Protein AF-A0A7X1AB72-F1 (afdb_monomer)

pLDDT: mean 85.31, std 15.42, range [41.72, 98.81]

Sequence (168 aa):
MSPLIVTTPITSLDALTGYTTIQAETTETLGKPVWLDALVKITAPKNNAGAYIPLQNIIIENMVFDLNRHSHFGLQLFGCQQVTIRNCVFRNYAFHPEVVTENNINESALYFNECQQVTIESCHFINLDPGEAINKGAYEARQLNRCITIEGYTSSHFTIRNNHFGPS

Solvent-accessible surface area (backbone atoms only — not comparable to full-atom values): 9274 Å² total; per-residue (Å²): 133,83,65,48,73,37,91,63,58,43,60,55,76,75,77,52,63,96,56,54,32,42,29,38,47,64,47,92,82,65,88,50,89,62,67,35,75,23,54,26,43,41,64,34,55,64,48,98,86,70,47,57,50,64,44,65,75,43,76,47,63,60,32,32,33,33,19,57,56,24,27,50,20,30,36,36,40,30,22,32,26,47,32,39,39,33,50,27,36,36,31,37,38,41,86,54,80,94,73,57,52,93,83,60,77,71,49,14,42,32,35,36,32,37,28,32,46,34,37,42,30,51,27,37,33,28,55,70,50,87,59,68,82,74,92,59,74,97,62,80,67,74,66,59,83,38,54,71,38,83,41,56,96,66,41,42,65,72,47,80,44,76,59,47,82,44,86,121

Nearest PDB structures (foldseek):
  5w6p-assembly1_A  TM=4.786E-01  e=3.155E-01  Kuttervirus CBA120
  4mxn-assembly3_C  TM=3.930E-01  e=1.859E-01  Parabacteroides merdae ATCC 43184
  7w1d-assembly1_C  TM=7.703E-01  e=6.088E+00  Klebsiella phage NTUH-K2044-K1-1
  6e0v-assembly1_A  TM=4.789E-01  e=5.774E+00  Escherichia phage phi92
  6w4q-assembly2_D  TM=3.299E-01  e=3.228E+00  Kuttervirus CBA120

Mean predicted aligned error: 6.1 Å

Organism: NCBI:txid1552123

Secondary structure (DSSP, 8-state):
---EEESS-B--SGGGTT-SEEEEPPGGGTSS---EEEEEEEEPPB-TTS-B--B--EEEES-EEE-TT-EEEEEEEESBEEEEEES-EEEEE---TTTS-TT-TT-EEEEEES-EEEEEES-EEEE---------TT--------SEEEESTT-EEEEEES-EES--

Foldseek 3Di:
DDEAEDLAAAADLVVCPPHQEQAYDDCVVPVDQQAYQENYAYEADADPVRAGPEDEDAEAENHEQHSLCRYQESYEYERYEHHEYYHYEQEAHEDDVVPDDLPSLQRAHYEYELYEQYEHALYEYAYPYPQDFDPDDPSRSRPDHHHYYYYYPNYDNYHYDHYHYYND

Radius of gyration: 15.84 Å; Cα contacts (8 Å, |Δi|>4): 419; chains: 1; bounding box: 46×34×44 Å

Structure (mmCIF, N/CA/C/O backbone):
data_AF-A0A7X1AB72-F1
#
_entry.id   AF-A0A7X1AB72-F1
#
loop_
_atom_site.group_PDB
_atom_site.id
_atom_site.type_symbol
_atom_site.label_atom_id
_atom_site.label_alt_id
_atom_site.label_comp_id
_atom_site.label_asym_id
_atom_site.label_entity_id
_atom_site.label_seq_id
_atom_site.pdbx_PDB_ins_code
_atom_site.Cartn_x
_atom_site.Cartn_y
_atom_site.Cartn_z
_atom_site.occupancy
_atom_site.B_iso_or_equiv
_atom_site.auth_seq_id
_atom_site.auth_comp_id
_atom_site.auth_asym_id
_atom_site.auth_atom_id
_atom_site.pdbx_PDB_model_num
ATOM 1 N N . MET A 1 1 ? -14.555 -0.563 -16.940 1.00 61.78 1 MET A N 1
ATOM 2 C CA . MET A 1 1 ? -14.381 0.777 -16.343 1.00 61.78 1 MET A CA 1
ATOM 3 C C . MET A 1 1 ? -12.972 1.236 -16.660 1.00 61.78 1 MET A C 1
ATOM 5 O O . MET A 1 1 ? -12.076 0.402 -16.609 1.00 61.78 1 MET A O 1
ATOM 9 N N . SER A 1 2 ? -12.791 2.493 -17.061 1.00 76.12 2 SER A N 1
ATOM 10 C CA . SER A 1 2 ? -11.456 3.052 -17.312 1.00 76.12 2 SER A CA 1
ATOM 11 C C . SER A 1 2 ? -10.735 3.308 -15.982 1.00 76.12 2 SER A C 1
ATOM 13 O O . SER A 1 2 ? -11.411 3.645 -15.007 1.00 76.12 2 SER A O 1
ATOM 15 N N . PRO A 1 3 ? -9.404 3.133 -15.913 1.00 87.06 3 PRO A N 1
ATOM 16 C CA . PRO A 1 3 ? -8.643 3.427 -14.702 1.00 87.06 3 PRO A CA 1
ATOM 17 C C . PRO A 1 3 ? -8.697 4.924 -14.370 1.00 87.06 3 PRO A C 1
ATOM 19 O O . PRO A 1 3 ? -8.727 5.761 -15.275 1.00 87.06 3 PRO A O 1
ATOM 22 N N . LEU A 1 4 ? -8.667 5.262 -13.079 1.00 92.12 4 LEU A N 1
ATOM 23 C CA . LEU A 1 4 ? -8.365 6.623 -12.643 1.00 92.12 4 LEU A CA 1
ATOM 24 C C . LEU A 1 4 ? -6.856 6.838 -12.765 1.00 92.12 4 LEU A C 1
ATOM 26 O O . LEU A 1 4 ? -6.083 6.211 -12.038 1.00 92.12 4 LEU A O 1
ATOM 30 N N . ILE A 1 5 ? -6.450 7.714 -13.683 1.00 92.12 5 ILE A N 1
ATOM 31 C CA . ILE A 1 5 ? -5.050 8.115 -13.826 1.00 92.12 5 ILE A CA 1
ATOM 32 C C . ILE A 1 5 ? -4.751 9.209 -12.806 1.00 92.12 5 ILE A C 1
ATOM 34 O O . ILE A 1 5 ? -5.404 10.253 -12.805 1.00 92.12 5 ILE A O 1
ATOM 38 N N . VAL A 1 6 ? -3.775 8.961 -11.936 1.00 90.88 6 VAL A N 1
ATOM 39 C CA . VAL A 1 6 ? -3.363 9.898 -10.893 1.00 90.88 6 VAL A CA 1
ATOM 40 C C . VAL A 1 6 ? -2.034 10.554 -11.252 1.00 90.88 6 VAL A C 1
ATOM 42 O O . VAL A 1 6 ? -1.080 9.894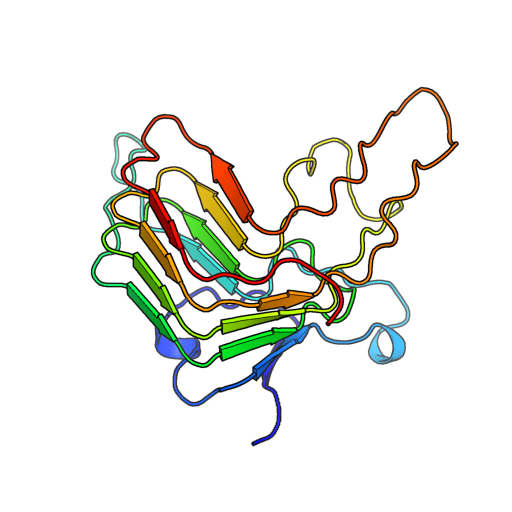 -11.661 1.00 90.88 6 VAL A O 1
ATOM 45 N N . THR A 1 7 ? -1.991 11.873 -11.083 1.00 88.81 7 THR A N 1
ATOM 46 C CA . THR A 1 7 ? -0.801 12.727 -11.254 1.00 88.81 7 THR A CA 1
ATOM 47 C C . THR A 1 7 ? -0.404 13.412 -9.945 1.00 88.81 7 THR A C 1
ATOM 49 O O . THR A 1 7 ? 0.671 13.996 -9.829 1.00 88.81 7 THR A O 1
ATOM 52 N N . THR A 1 8 ? -1.264 13.298 -8.932 1.00 89.56 8 THR A N 1
ATOM 53 C CA . THR A 1 8 ? -1.035 13.678 -7.542 1.00 89.56 8 THR A CA 1
ATOM 54 C C . THR A 1 8 ? -1.617 12.592 -6.628 1.00 8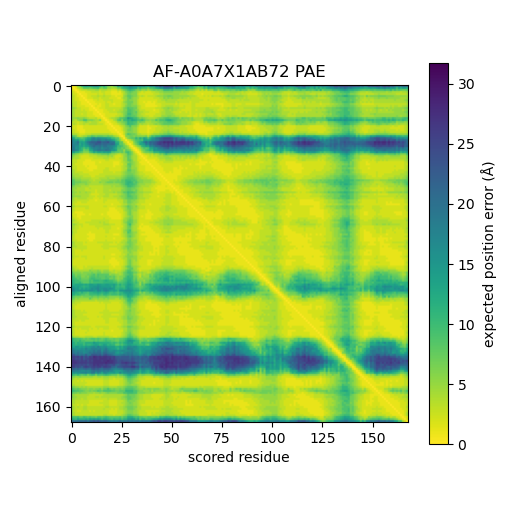9.56 8 THR A C 1
ATOM 56 O O . THR A 1 8 ? -2.595 11.942 -7.011 1.00 89.56 8 THR A O 1
ATOM 59 N N . PRO A 1 9 ? -1.039 12.361 -5.432 1.00 92.44 9 PRO A N 1
ATOM 60 C CA . PRO A 1 9 ? -1.552 11.346 -4.515 1.00 92.44 9 PRO A CA 1
ATOM 61 C C . PRO A 1 9 ? -3.001 11.615 -4.093 1.00 92.44 9 PRO A C 1
ATOM 63 O O . PRO A 1 9 ? -3.349 12.735 -3.711 1.00 92.44 9 PRO A O 1
ATOM 66 N N . ILE A 1 10 ? -3.833 10.573 -4.081 1.00 94.19 10 ILE A N 1
ATOM 67 C CA . ILE A 1 10 ? -5.170 10.622 -3.479 1.00 94.19 10 ILE A CA 1
ATOM 68 C C . ILE A 1 10 ? -5.024 10.595 -1.957 1.00 94.19 10 ILE A C 1
ATOM 70 O O . ILE A 1 10 ? -4.394 9.693 -1.407 1.00 94.19 10 ILE A O 1
ATOM 74 N N . THR A 1 11 ? -5.637 11.555 -1.263 1.00 94.69 11 THR A N 1
ATOM 75 C CA . THR A 1 11 ? -5.478 11.723 0.195 1.00 94.69 11 THR A CA 1
ATOM 76 C C . THR A 1 11 ? -6.745 11.486 1.017 1.00 94.69 11 THR A C 1
ATOM 78 O O . THR A 1 11 ? -6.715 11.595 2.241 1.00 94.69 11 THR A O 1
ATOM 81 N N . SER A 1 12 ? -7.858 11.128 0.368 1.00 90.75 12 SER A N 1
ATOM 82 C CA . SER A 1 12 ? -9.146 10.846 1.014 1.00 90.75 12 SER A CA 1
ATOM 83 C C . SER A 1 12 ? -9.690 9.481 0.598 1.00 90.75 12 SER A C 1
ATOM 85 O O . SER A 1 12 ? -9.577 9.099 -0.566 1.00 90.75 12 SER A O 1
ATOM 87 N N . LEU A 1 13 ? -10.317 8.769 1.539 1.00 90.12 13 LEU A N 1
ATOM 88 C CA . LEU A 1 13 ? -10.964 7.476 1.289 1.00 90.12 13 LEU A CA 1
ATOM 89 C C . LEU A 1 13 ? -12.161 7.604 0.339 1.00 90.12 13 LEU A C 1
ATOM 91 O O . LEU A 1 13 ? -12.340 6.756 -0.530 1.00 90.12 13 LEU A O 1
ATOM 95 N N . ASP A 1 14 ? -12.937 8.686 0.441 1.00 89.88 14 ASP A N 1
ATOM 96 C CA . ASP A 1 14 ? -14.131 8.889 -0.392 1.00 89.88 14 ASP A CA 1
ATOM 97 C C . ASP A 1 14 ? -13.784 9.025 -1.878 1.00 89.88 14 ASP A C 1
ATOM 99 O O . ASP A 1 14 ? -14.556 8.626 -2.747 1.00 89.88 14 ASP A O 1
ATOM 103 N N . ALA A 1 15 ? -12.589 9.530 -2.188 1.00 88.00 15 ALA A N 1
ATOM 104 C CA . ALA A 1 15 ? -12.106 9.661 -3.560 1.00 88.00 15 ALA A CA 1
ATOM 105 C C . ALA A 1 15 ? -11.803 8.307 -4.228 1.00 88.00 15 ALA A C 1
ATOM 107 O O . ALA A 1 15 ? -11.635 8.249 -5.444 1.00 88.00 15 ALA A O 1
ATOM 108 N N . LEU A 1 16 ? -11.752 7.219 -3.452 1.00 86.88 16 LEU A N 1
ATOM 109 C CA . LEU A 1 16 ? -11.614 5.858 -3.969 1.00 86.88 16 LEU A CA 1
ATOM 110 C C . LEU A 1 16 ? -12.961 5.277 -4.425 1.00 86.88 16 LEU A C 1
ATOM 112 O O . LEU A 1 16 ? -12.990 4.284 -5.153 1.00 86.88 16 LEU A O 1
ATOM 116 N N . THR A 1 17 ? -14.082 5.886 -4.022 1.00 82.62 17 THR A N 1
ATOM 117 C CA . THR A 1 17 ? -15.414 5.391 -4.378 1.00 82.62 17 THR A CA 1
ATOM 118 C C . THR A 1 17 ? -15.647 5.482 -5.889 1.00 82.62 17 THR A C 1
ATOM 120 O O . THR A 1 17 ? -15.363 6.489 -6.531 1.00 82.62 17 THR A O 1
ATOM 123 N N . GLY A 1 18 ? -16.155 4.396 -6.478 1.00 81.00 18 GLY A N 1
ATOM 124 C CA . GLY A 1 18 ? -16.479 4.331 -7.907 1.00 81.00 18 GLY A CA 1
ATOM 125 C C . GLY A 1 18 ? -15.334 3.907 -8.833 1.00 81.00 18 GLY A C 1
ATOM 126 O O . GLY A 1 18 ? -15.574 3.742 -10.029 1.00 81.00 18 GLY A O 1
ATOM 127 N N . TYR A 1 19 ? -14.129 3.659 -8.310 1.00 87.00 19 TYR A N 1
ATOM 128 C CA . TYR A 1 19 ? -12.992 3.191 -9.104 1.00 87.00 19 TYR A CA 1
ATOM 129 C C . TYR A 1 19 ? -12.535 1.799 -8.677 1.00 87.00 19 TYR A C 1
ATOM 131 O O . TYR A 1 19 ? -12.351 1.513 -7.500 1.00 87.00 19 TYR A O 1
ATOM 139 N N . THR A 1 20 ? -12.291 0.932 -9.658 1.00 91.25 20 THR A N 1
ATOM 140 C CA . THR A 1 20 ? -11.711 -0.404 -9.439 1.00 91.25 20 THR A CA 1
ATOM 141 C C . THR A 1 20 ? -10.216 -0.441 -9.737 1.00 91.25 20 THR A C 1
ATOM 143 O O . THR A 1 20 ? -9.538 -1.412 -9.415 1.00 91.25 20 THR A O 1
ATOM 146 N N . THR A 1 21 ? -9.683 0.586 -10.399 1.00 95.81 21 THR A N 1
ATOM 147 C CA . THR A 1 21 ? -8.270 0.670 -10.773 1.00 95.81 21 THR A CA 1
ATOM 148 C C . THR A 1 21 ? -7.786 2.103 -10.637 1.00 95.81 21 THR A C 1
ATOM 150 O O . THR A 1 21 ? -8.361 3.009 -11.240 1.00 95.81 21 THR A O 1
ATOM 153 N N . ILE A 1 22 ? -6.722 2.276 -9.859 1.00 95.56 22 ILE A N 1
ATOM 154 C CA . ILE A 1 22 ? -5.980 3.519 -9.663 1.00 95.56 22 ILE A CA 1
ATOM 155 C C . ILE A 1 22 ? -4.598 3.303 -10.267 1.00 95.56 22 ILE A C 1
ATOM 157 O O . ILE A 1 22 ? -3.940 2.316 -9.934 1.00 95.56 22 ILE A O 1
ATOM 161 N N . GLN A 1 23 ? -4.166 4.189 -11.158 1.00 94.38 23 GLN A N 1
ATOM 162 C CA . GLN A 1 23 ? -2.934 4.003 -11.918 1.00 94.38 23 GLN A CA 1
ATOM 163 C C . GLN A 1 23 ? -2.101 5.287 -11.971 1.00 94.38 23 GLN A C 1
ATOM 165 O O . GLN A 1 23 ? -2.646 6.352 -12.251 1.00 94.38 23 GLN A O 1
ATOM 170 N N . ALA A 1 24 ? -0.785 5.193 -11.760 1.00 91.12 24 ALA A N 1
ATOM 171 C CA . ALA A 1 24 ? 0.118 6.327 -11.993 1.00 91.12 24 ALA A CA 1
ATOM 172 C C . ALA A 1 24 ? 0.182 6.702 -13.482 1.00 91.12 24 ALA A C 1
ATOM 174 O O . ALA A 1 24 ? 0.209 5.833 -14.361 1.00 91.12 24 ALA A O 1
ATOM 175 N N . GLU A 1 25 ? 0.266 7.998 -13.773 1.00 87.00 25 GLU A N 1
ATOM 176 C CA . GLU A 1 25 ? 0.527 8.485 -15.129 1.00 87.00 25 GLU A CA 1
ATOM 177 C C . GLU A 1 25 ? 1.909 8.042 -15.656 1.00 87.00 25 GLU A C 1
ATOM 179 O O . GLU A 1 25 ? 2.889 7.980 -14.916 1.00 87.00 25 GLU A O 1
ATOM 184 N N . THR A 1 26 ? 1.988 7.719 -16.952 1.00 77.44 26 THR A N 1
ATOM 185 C CA . THR A 1 26 ? 3.249 7.412 -17.648 1.00 77.44 26 THR A CA 1
ATOM 186 C C . THR A 1 26 ? 3.999 8.673 -18.059 1.00 77.44 26 THR A C 1
ATOM 188 O O . THR A 1 26 ? 3.408 9.677 -18.439 1.00 77.44 26 THR A O 1
ATOM 191 N N . THR A 1 27 ? 5.321 8.586 -18.127 1.00 62.53 27 THR A N 1
ATOM 192 C CA . THR A 1 27 ? 6.209 9.713 -18.457 1.00 62.53 27 THR A CA 1
ATOM 193 C C . THR A 1 27 ? 6.303 10.072 -19.941 1.00 62.53 27 THR A C 1
ATOM 195 O O . THR A 1 27 ? 6.856 11.124 -20.269 1.00 62.53 27 THR A O 1
ATOM 198 N N . GLU A 1 28 ? 5.690 9.285 -20.835 1.00 57.41 28 GLU A N 1
ATOM 199 C CA . GLU A 1 28 ? 5.556 9.630 -22.261 1.00 57.41 28 GLU A CA 1
ATOM 200 C C . GLU A 1 28 ? 4.796 10.954 -22.480 1.00 57.41 28 GLU A C 1
ATOM 202 O O . GLU A 1 28 ? 4.992 11.614 -23.499 1.00 57.41 28 GLU A O 1
ATOM 207 N N . THR A 1 29 ? 4.002 11.403 -21.502 1.00 52.16 29 THR A N 1
ATOM 208 C CA . THR A 1 29 ? 3.202 12.633 -21.580 1.00 52.16 29 THR A CA 1
ATOM 209 C C . THR A 1 29 ? 3.926 13.902 -21.098 1.00 52.16 29 THR A C 1
ATOM 211 O O . THR A 1 29 ? 3.457 15.000 -21.392 1.00 52.16 29 THR A O 1
ATOM 214 N N . LEU A 1 30 ? 5.051 13.801 -20.367 1.00 50.41 30 LEU A N 1
ATOM 215 C CA . LEU A 1 30 ? 5.590 14.924 -19.565 1.00 50.41 30 LEU A CA 1
ATOM 216 C C . LEU A 1 30 ? 7.068 15.287 -19.812 1.00 50.41 30 LEU A C 1
ATOM 218 O O . LEU A 1 30 ? 7.551 16.284 -19.273 1.00 50.41 30 LEU A O 1
ATOM 222 N N . GLY A 1 31 ? 7.813 14.518 -20.614 1.00 52.75 31 GLY A N 1
ATOM 223 C CA . GLY A 1 31 ? 9.198 14.841 -21.006 1.00 52.75 31 GLY A CA 1
ATOM 224 C C . GLY A 1 31 ? 10.255 14.756 -19.889 1.00 52.75 31 GLY A C 1
ATOM 225 O O . GLY A 1 31 ? 11.442 14.945 -20.159 1.00 52.75 31 GLY A O 1
ATOM 226 N N . LYS A 1 32 ? 9.851 14.451 -18.648 1.00 57.44 32 LYS A N 1
ATOM 227 C CA . LYS A 1 32 ? 10.706 14.102 -17.502 1.00 57.44 32 LYS A CA 1
ATOM 228 C C . LYS A 1 32 ? 10.014 13.044 -16.636 1.00 57.44 32 LYS A C 1
ATOM 230 O O . LYS A 1 32 ? 8.781 13.034 -16.598 1.00 57.44 32 LYS A O 1
ATOM 235 N N . PRO A 1 33 ? 10.770 12.200 -15.907 1.00 57.12 33 PRO A N 1
ATOM 236 C CA . PRO A 1 33 ? 10.181 11.288 -14.947 1.00 57.12 33 PRO A CA 1
ATOM 237 C C . PRO A 1 33 ? 9.466 12.062 -13.837 1.00 57.12 33 PRO A C 1
ATOM 239 O O . PRO A 1 33 ? 10.119 12.700 -13.014 1.00 57.12 33 PRO A O 1
ATOM 242 N N . VAL A 1 34 ? 8.132 12.034 -13.821 1.00 69.81 34 VAL A N 1
ATOM 243 C CA . VAL A 1 34 ? 7.350 12.440 -12.651 1.00 69.81 34 VAL A CA 1
ATOM 244 C C . VAL A 1 34 ? 7.070 11.174 -11.869 1.00 69.81 34 VAL A C 1
ATOM 246 O O . VAL A 1 34 ? 6.350 10.295 -12.331 1.00 69.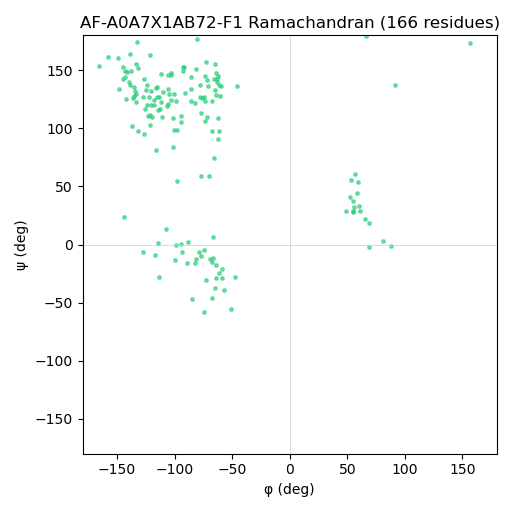81 34 VAL A O 1
ATOM 249 N N . TRP A 1 35 ? 7.704 11.068 -10.709 1.00 79.94 35 TRP A N 1
ATOM 250 C CA . TRP A 1 35 ? 7.523 9.945 -9.809 1.00 79.94 35 TRP A CA 1
ATOM 251 C C . TRP A 1 35 ? 6.629 10.379 -8.661 1.00 79.94 35 TRP A C 1
ATOM 253 O O . TRP A 1 35 ? 6.896 11.381 -7.996 1.00 79.94 35 TRP A O 1
ATOM 263 N N . LEU A 1 36 ? 5.536 9.655 -8.457 1.00 87.31 36 LEU A N 1
ATOM 264 C CA . LEU A 1 36 ? 4.593 9.968 -7.394 1.00 87.31 36 LEU A CA 1
ATOM 265 C C . LEU A 1 36 ? 5.131 9.480 -6.053 1.00 87.31 36 LEU A C 1
ATOM 267 O O . LEU A 1 36 ? 5.575 8.334 -5.956 1.00 87.31 36 LEU A O 1
ATOM 271 N N . ASP A 1 37 ? 4.981 10.307 -5.013 1.00 88.06 37 ASP A N 1
ATOM 272 C CA . ASP A 1 37 ? 5.174 9.883 -3.619 1.00 88.06 37 ASP A CA 1
ATOM 273 C C . ASP A 1 37 ? 4.343 8.622 -3.355 1.00 88.06 37 ASP A C 1
ATOM 275 O O . ASP A 1 37 ? 4.890 7.571 -3.086 1.00 88.06 37 ASP A O 1
ATOM 279 N N . ALA A 1 38 ? 3.034 8.656 -3.595 1.00 92.25 38 ALA A N 1
ATOM 280 C CA . ALA A 1 38 ? 2.187 7.466 -3.571 1.00 92.25 38 ALA A CA 1
ATOM 281 C C . ALA A 1 38 ? 1.02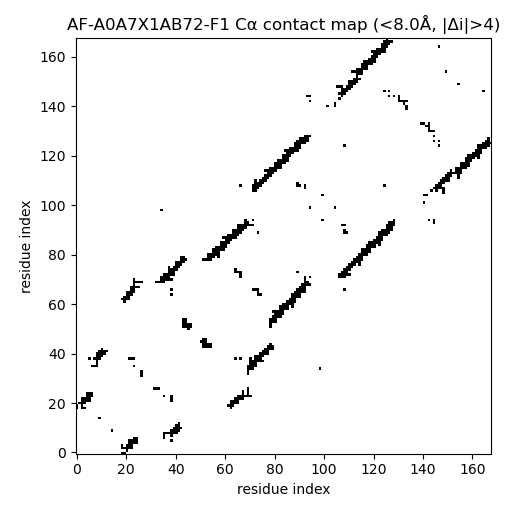8 7.611 -4.563 1.00 92.25 38 ALA A C 1
ATOM 283 O O . ALA A 1 38 ? 0.657 8.738 -4.896 1.00 92.25 38 ALA A O 1
ATOM 284 N N . LEU A 1 39 ? 0.389 6.510 -4.973 1.00 94.94 39 LEU A N 1
ATOM 285 C CA . LEU A 1 39 ? -0.930 6.615 -5.618 1.00 94.94 39 LEU A CA 1
ATOM 286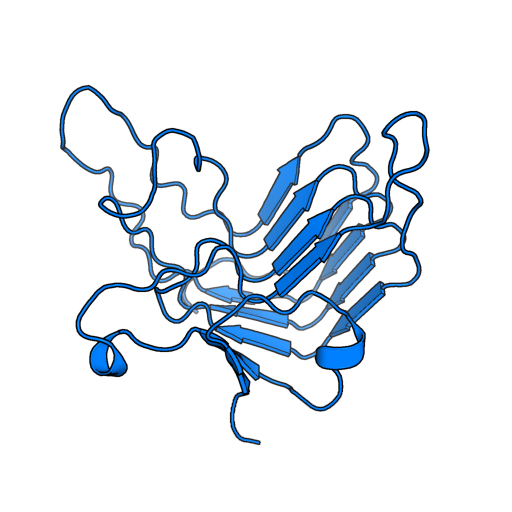 C C . LEU A 1 39 ? -1.971 7.108 -4.609 1.00 94.94 39 LEU A C 1
ATOM 288 O O . LEU A 1 39 ? -2.761 8.004 -4.904 1.00 94.94 39 LEU A O 1
ATOM 292 N N . VAL A 1 40 ? -1.960 6.519 -3.410 1.00 96.56 40 VAL A N 1
ATOM 293 C CA . VAL A 1 40 ? -2.888 6.839 -2.323 1.00 96.56 40 VAL A CA 1
ATOM 294 C C . VAL A 1 40 ? -2.128 6.977 -1.010 1.00 96.56 40 VAL A C 1
ATOM 296 O O . VAL A 1 40 ? -1.338 6.107 -0.646 1.00 96.56 40 VAL A O 1
ATOM 299 N N . LYS A 1 41 ? -2.398 8.052 -0.270 1.00 97.19 41 LYS A N 1
ATOM 300 C CA . LYS A 1 41 ? -1.796 8.345 1.032 1.00 97.19 41 LYS A CA 1
ATOM 301 C C . LYS A 1 41 ? -2.855 8.846 2.001 1.00 97.19 41 LYS A C 1
ATOM 303 O O . LYS A 1 41 ? -3.235 10.012 1.961 1.00 97.19 41 LYS A O 1
ATOM 308 N N . ILE A 1 42 ? -3.314 7.978 2.896 1.00 97.38 42 ILE A N 1
ATOM 309 C CA . ILE A 1 42 ? -4.280 8.346 3.934 1.00 97.38 42 ILE A CA 1
ATOM 310 C C . ILE A 1 42 ? -3.527 8.589 5.236 1.00 97.38 42 ILE A C 1
ATOM 312 O O . ILE A 1 42 ? -2.800 7.727 5.734 1.00 97.38 42 ILE A O 1
ATOM 316 N N . THR A 1 43 ? -3.695 9.781 5.795 1.00 96.94 43 THR A N 1
ATOM 317 C CA . THR A 1 43 ? -3.034 10.185 7.034 1.00 96.94 43 THR A CA 1
ATOM 318 C C . THR A 1 43 ? -4.075 10.620 8.044 1.00 96.94 43 THR A C 1
ATOM 320 O O . THR A 1 43 ? -4.833 11.559 7.805 1.00 96.94 43 THR A O 1
ATOM 323 N N . ALA A 1 44 ? -4.104 9.936 9.185 1.00 96.81 44 ALA A N 1
ATOM 324 C CA . ALA A 1 44 ? -4.904 10.362 10.314 1.00 96.81 44 ALA A CA 1
ATOM 325 C C . ALA A 1 44 ? -4.433 11.738 10.823 1.00 96.81 44 ALA A C 1
ATOM 327 O O . ALA A 1 44 ? -3.234 12.034 10.795 1.00 96.81 44 ALA A O 1
ATOM 328 N N . PRO A 1 45 ? -5.343 12.601 11.299 1.00 96.06 45 PRO A N 1
ATOM 329 C CA . PRO A 1 45 ? -4.944 13.862 11.909 1.00 96.06 45 PRO A CA 1
ATOM 330 C C . PRO A 1 45 ? -4.157 13.607 13.200 1.00 96.06 45 PRO A C 1
ATOM 332 O O . PRO A 1 45 ? -4.318 12.575 13.846 1.00 96.06 45 PRO A O 1
ATOM 335 N N . LYS A 1 46 ? -3.312 14.557 13.605 1.00 95.75 46 LYS A N 1
ATOM 336 C CA . LYS A 1 46 ? -2.579 14.505 14.879 1.00 95.75 46 LYS A CA 1
ATOM 337 C C . LYS A 1 46 ? -3.217 15.424 15.917 1.00 95.75 46 LYS A C 1
ATOM 339 O O . LYS A 1 46 ? -3.733 16.485 15.578 1.00 95.75 46 LYS A O 1
ATOM 344 N N . ASN A 1 47 ? -3.168 15.022 17.184 1.00 94.81 47 ASN A N 1
ATOM 345 C CA . ASN A 1 47 ? -3.530 15.872 18.316 1.00 94.81 47 ASN A CA 1
ATOM 346 C C . ASN A 1 47 ? -2.376 16.828 18.687 1.00 94.81 47 ASN A C 1
ATOM 348 O O . ASN A 1 47 ? -1.274 16.747 18.141 1.00 94.81 47 ASN A O 1
ATOM 352 N N . ASN A 1 48 ? -2.604 17.703 19.670 1.00 95.69 48 ASN A N 1
ATOM 353 C CA . ASN A 1 48 ? -1.606 18.682 20.129 1.00 95.69 48 ASN A CA 1
ATOM 354 C C . ASN A 1 48 ? -0.346 18.054 20.755 1.00 95.69 48 ASN A C 1
ATOM 356 O O . ASN A 1 48 ? 0.669 18.730 20.878 1.00 95.69 48 ASN A O 1
ATOM 360 N N . ALA A 1 49 ? -0.400 16.779 21.151 1.00 93.69 49 ALA A N 1
ATOM 361 C CA . ALA A 1 49 ? 0.755 16.034 21.651 1.00 93.69 49 ALA A CA 1
ATOM 362 C C . ALA A 1 49 ? 1.545 15.343 20.521 1.00 93.69 49 ALA A C 1
ATOM 364 O O . ALA A 1 49 ? 2.508 14.631 20.790 1.00 93.69 49 ALA A O 1
ATOM 365 N N . GLY A 1 50 ? 1.137 15.525 19.260 1.00 91.19 50 GLY A N 1
ATOM 366 C CA . GLY A 1 50 ? 1.779 14.926 18.092 1.00 91.19 50 GLY A CA 1
ATOM 367 C C . GLY A 1 50 ? 1.390 13.468 17.823 1.00 91.19 50 GLY A C 1
ATOM 368 O O . GLY A 1 50 ? 1.908 12.883 16.869 1.00 91.19 50 GLY A O 1
ATOM 369 N N . ALA A 1 51 ? 0.475 12.894 18.610 1.00 91.44 51 ALA A N 1
ATOM 370 C CA . ALA A 1 51 ? -0.035 11.541 18.412 1.00 91.44 51 ALA A CA 1
ATOM 371 C C . ALA A 1 51 ? -1.201 11.537 17.414 1.00 91.44 51 ALA A C 1
ATOM 373 O O . ALA A 1 51 ? -2.018 12.461 17.407 1.00 91.44 51 ALA A O 1
ATOM 374 N N . TYR A 1 52 ? -1.301 10.495 16.588 1.00 95.00 52 TYR A N 1
ATOM 375 C CA . TYR A 1 52 ? -2.432 10.338 15.675 1.00 95.00 52 TYR A CA 1
ATOM 376 C C . TYR A 1 52 ? -3.757 10.173 16.430 1.00 95.00 52 TYR A C 1
ATOM 378 O O . TYR A 1 52 ? -3.834 9.474 17.439 1.00 95.00 52 TYR A O 1
ATOM 386 N N . ILE A 1 53 ? -4.804 10.813 15.913 1.00 95.88 53 ILE A N 1
ATOM 387 C CA . ILE A 1 53 ? -6.203 10.588 16.270 1.00 95.88 53 ILE A CA 1
ATOM 388 C C . ILE A 1 53 ? -6.735 9.576 15.251 1.00 95.88 53 ILE A C 1
ATOM 390 O O . ILE A 1 53 ? -6.933 9.953 14.094 1.00 95.88 53 ILE A O 1
ATOM 394 N N . PRO A 1 54 ? -6.933 8.303 15.630 1.00 93.62 54 PRO A N 1
ATOM 395 C CA . PRO A 1 54 ? -7.100 7.243 14.649 1.00 93.62 54 PRO A CA 1
ATOM 396 C C . PRO A 1 54 ? -8.292 7.412 13.708 1.00 93.62 54 PRO A C 1
ATOM 398 O O . PRO A 1 54 ? -9.435 7.524 14.157 1.00 93.62 54 PRO A O 1
ATOM 401 N N . LEU A 1 55 ? -8.024 7.326 12.402 1.00 94.50 55 LEU A N 1
ATOM 402 C CA . LEU A 1 55 ? -9.053 7.032 11.403 1.00 94.50 55 LEU A CA 1
ATOM 403 C C . LEU A 1 55 ? -9.380 5.538 11.475 1.00 94.50 55 LEU A C 1
ATOM 405 O O . LEU A 1 55 ? -8.470 4.712 11.417 1.00 94.50 55 LEU A O 1
ATOM 409 N N . GLN A 1 56 ? -10.660 5.203 11.638 1.00 97.00 56 GLN A N 1
ATOM 410 C CA . GLN A 1 56 ? -11.127 3.852 11.968 1.00 97.00 56 GLN A CA 1
ATOM 411 C C . GLN A 1 56 ? -12.097 3.287 10.929 1.00 97.00 56 GLN A C 1
ATOM 413 O O . GLN A 1 56 ? -12.702 4.044 10.174 1.00 97.00 56 GLN A O 1
ATOM 418 N N . ASN A 1 57 ? -12.288 1.963 10.954 1.00 96.19 57 ASN A N 1
ATOM 419 C CA . ASN A 1 57 ? -13.233 1.224 10.107 1.00 96.19 57 ASN A CA 1
ATOM 420 C C . ASN A 1 57 ? -12.974 1.408 8.606 1.00 96.19 57 ASN A C 1
ATOM 422 O O . ASN A 1 57 ? -13.892 1.625 7.816 1.00 96.19 57 ASN A O 1
ATOM 426 N N . ILE A 1 58 ? -11.704 1.338 8.212 1.00 97.31 58 ILE A N 1
ATOM 427 C CA . ILE A 1 58 ? -11.294 1.526 6.822 1.00 97.31 58 ILE A CA 1
ATOM 428 C C . ILE A 1 58 ? -11.404 0.189 6.093 1.00 97.31 58 ILE A C 1
ATOM 430 O O . ILE A 1 58 ? -10.766 -0.787 6.488 1.00 97.31 58 ILE A O 1
ATOM 434 N N . ILE A 1 59 ? -12.170 0.153 5.003 1.00 96.50 59 ILE A N 1
ATOM 435 C CA . ILE A 1 59 ? -12.286 -1.016 4.127 1.00 96.50 59 ILE A CA 1
ATOM 436 C C . ILE A 1 59 ? -11.846 -0.608 2.724 1.00 96.50 59 ILE A C 1
ATOM 438 O O . ILE A 1 59 ? -12.424 0.292 2.121 1.00 96.50 59 ILE A O 1
ATOM 442 N N . ILE A 1 60 ? -10.817 -1.278 2.214 1.00 96.81 60 ILE A N 1
ATOM 443 C CA . ILE A 1 60 ? -10.310 -1.119 0.851 1.00 96.81 60 ILE A CA 1
ATOM 444 C C . ILE A 1 60 ? -10.371 -2.495 0.205 1.00 96.81 60 ILE A C 1
ATOM 446 O O . ILE A 1 60 ? -9.634 -3.404 0.591 1.00 96.81 60 ILE A O 1
ATOM 450 N N . GLU A 1 61 ? -11.267 -2.667 -0.760 1.00 96.31 61 GLU A N 1
ATOM 451 C CA . GLU A 1 61 ? -11.515 -3.977 -1.346 1.00 96.31 61 GLU A CA 1
ATOM 452 C C . GLU A 1 61 ? -11.747 -3.945 -2.849 1.00 96.31 61 GLU A C 1
ATOM 454 O O . GLU A 1 61 ? -12.319 -2.997 -3.381 1.00 96.31 61 GLU A O 1
ATOM 459 N N . ASN A 1 62 ? -11.344 -5.023 -3.526 1.00 96.44 62 ASN A N 1
ATOM 460 C CA . ASN A 1 62 ? -11.575 -5.221 -4.961 1.00 96.44 62 ASN A CA 1
ATOM 461 C C . ASN A 1 62 ? -10.941 -4.123 -5.840 1.00 96.44 62 ASN A C 1
ATOM 463 O O . ASN A 1 62 ? -11.486 -3.764 -6.887 1.00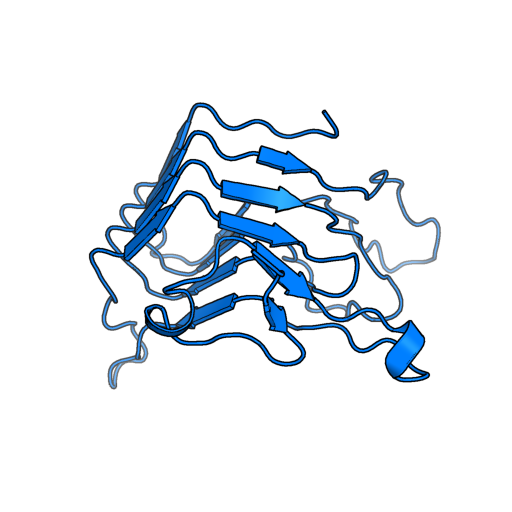 96.44 62 ASN A O 1
ATOM 467 N N . MET A 1 63 ? -9.796 -3.580 -5.412 1.00 96.81 63 MET A N 1
ATOM 468 C CA . MET A 1 63 ? -9.095 -2.498 -6.106 1.00 96.81 63 MET A CA 1
ATOM 469 C C . MET A 1 63 ? -7.769 -2.959 -6.708 1.00 96.81 63 MET A C 1
ATOM 471 O O . MET A 1 63 ? -7.045 -3.771 -6.135 1.00 96.81 63 MET A O 1
ATOM 475 N N . VAL A 1 64 ? -7.414 -2.373 -7.847 1.00 96.88 64 VAL A N 1
ATOM 476 C CA . VAL A 1 64 ? -6.096 -2.502 -8.470 1.00 96.88 64 VAL A CA 1
ATOM 477 C C . VAL A 1 64 ? -5.325 -1.200 -8.269 1.00 96.88 64 VAL A C 1
ATOM 479 O O . VAL A 1 64 ? -5.759 -0.146 -8.728 1.00 96.88 64 VAL A O 1
ATOM 482 N N . PHE A 1 65 ? -4.177 -1.287 -7.611 1.00 96.62 65 PHE A N 1
ATOM 483 C CA . PHE A 1 65 ? -3.180 -0.234 -7.473 1.00 96.62 65 PHE A CA 1
ATOM 484 C C . PHE A 1 65 ? -2.060 -0.514 -8.473 1.00 96.62 65 PHE A C 1
ATOM 486 O O . PHE A 1 65 ? -1.197 -1.366 -8.252 1.00 96.62 65 PHE A O 1
ATOM 493 N N . ASP A 1 66 ? -2.106 0.170 -9.607 1.00 94.75 66 ASP A N 1
ATOM 494 C CA . ASP A 1 66 ? -1.119 0.042 -10.667 1.00 94.75 66 ASP A CA 1
ATOM 495 C C . ASP A 1 66 ? -0.094 1.170 -10.550 1.00 94.75 66 ASP A C 1
ATOM 497 O O . ASP A 1 66 ? -0.316 2.302 -10.981 1.00 94.75 66 ASP A O 1
ATOM 501 N N . LEU A 1 67 ? 1.050 0.865 -9.939 1.00 92.12 67 LEU A N 1
ATOM 502 C CA . LEU A 1 67 ? 2.116 1.849 -9.756 1.00 92.12 67 LEU A CA 1
ATOM 503 C C . LEU A 1 67 ? 2.736 2.252 -11.093 1.00 92.12 67 LEU A C 1
ATOM 505 O O . LEU A 1 67 ? 3.451 3.249 -11.143 1.00 92.12 67 LEU A O 1
ATOM 509 N N . ASN A 1 68 ? 2.478 1.477 -12.154 1.00 90.56 68 ASN A N 1
ATOM 510 C CA . ASN A 1 68 ? 2.876 1.741 -13.527 1.00 90.56 68 ASN A CA 1
ATOM 511 C C . ASN A 1 68 ? 4.355 2.121 -13.676 1.00 90.56 68 ASN A C 1
ATOM 513 O O . ASN A 1 68 ? 4.711 2.863 -14.583 1.00 90.56 68 ASN A O 1
ATOM 517 N N . ARG A 1 69 ? 5.221 1.636 -12.774 1.00 86.88 69 ARG A N 1
ATOM 518 C CA . ARG A 1 69 ? 6.643 1.994 -12.674 1.00 86.88 69 ARG A CA 1
ATOM 519 C C . ARG A 1 69 ? 6.899 3.499 -12.515 1.00 86.88 69 ARG A C 1
ATOM 521 O O . ARG A 1 69 ? 7.884 3.978 -13.051 1.00 86.88 69 ARG A O 1
ATOM 528 N N . HIS A 1 70 ? 6.007 4.239 -11.858 1.00 88.25 70 HIS A N 1
ATOM 529 C CA . HIS A 1 70 ? 6.099 5.698 -11.689 1.00 88.25 70 HIS A CA 1
ATOM 530 C C . HIS A 1 70 ? 5.589 6.173 -10.314 1.00 88.25 70 HIS A C 1
ATOM 532 O O . HIS A 1 70 ? 5.176 7.321 -10.146 1.00 88.25 70 HIS A O 1
ATOM 538 N N . SER A 1 71 ? 5.598 5.301 -9.304 1.00 89.06 71 SER A N 1
ATOM 539 C CA . SER A 1 71 ? 5.268 5.677 -7.928 1.00 89.06 71 SER A CA 1
ATOM 540 C C . SER A 1 71 ? 6.105 4.902 -6.916 1.00 89.06 71 SER A C 1
ATOM 542 O O . SER A 1 71 ? 6.388 3.723 -7.122 1.00 89.06 71 SER A O 1
ATOM 544 N N . HIS A 1 72 ? 6.501 5.567 -5.829 1.00 87.62 72 HIS A N 1
ATOM 545 C CA . HIS A 1 72 ? 7.257 4.958 -4.731 1.00 87.62 72 HIS A CA 1
ATOM 546 C C . HIS A 1 72 ? 6.380 4.032 -3.873 1.00 87.62 72 HIS A C 1
ATOM 548 O O . HIS A 1 72 ? 6.868 3.038 -3.330 1.00 87.62 72 HIS A O 1
ATOM 554 N N . PHE A 1 73 ? 5.079 4.333 -3.774 1.00 91.75 73 PHE A N 1
ATOM 555 C CA . PHE A 1 73 ? 4.126 3.564 -2.980 1.00 91.75 73 PHE A CA 1
ATOM 556 C C . PHE A 1 73 ? 2.777 3.393 -3.688 1.00 91.75 73 PHE A C 1
ATOM 558 O O . PHE A 1 73 ? 2.233 4.328 -4.270 1.00 91.75 73 PHE A O 1
ATOM 565 N N . GLY A 1 74 ? 2.175 2.208 -3.585 1.00 94.62 74 GLY A N 1
ATOM 566 C CA . GLY A 1 74 ? 0.799 2.002 -4.045 1.00 94.62 74 GLY A CA 1
ATOM 567 C C . GLY A 1 74 ? -0.195 2.635 -3.076 1.00 94.62 74 GLY A C 1
ATOM 568 O O . GLY A 1 74 ? -0.958 3.528 -3.434 1.00 94.62 74 GLY A O 1
ATOM 569 N N . LEU A 1 75 ? -0.150 2.200 -1.820 1.00 97.00 75 LEU A N 1
ATOM 570 C CA . LEU A 1 75 ? -1.003 2.703 -0.750 1.00 97.00 75 LEU A CA 1
ATOM 571 C C . LEU A 1 75 ? -0.179 2.938 0.516 1.00 97.00 75 LEU A C 1
ATOM 573 O O . LEU A 1 75 ? 0.499 2.032 0.997 1.00 97.00 75 LEU A O 1
ATOM 577 N N . GLN A 1 76 ? -0.282 4.137 1.083 1.00 97.19 76 GLN A N 1
ATOM 578 C CA . GLN A 1 76 ? 0.278 4.474 2.386 1.00 97.19 76 GLN A CA 1
ATOM 579 C C . GLN A 1 76 ? -0.826 4.802 3.388 1.00 97.19 76 GLN A C 1
ATOM 581 O O . GLN A 1 76 ? -1.741 5.573 3.089 1.00 97.19 76 GLN A O 1
ATOM 586 N N . LEU A 1 77 ? -0.699 4.265 4.599 1.00 97.81 77 LEU A N 1
ATOM 587 C CA . LEU A 1 77 ? -1.601 4.520 5.715 1.00 97.81 77 LEU A CA 1
ATOM 588 C C . LEU A 1 77 ? -0.794 4.955 6.944 1.00 97.81 77 LEU A C 1
ATOM 590 O O . LEU A 1 77 ? 0.135 4.268 7.370 1.00 97.81 77 LEU A O 1
ATOM 594 N N . PHE A 1 78 ? -1.162 6.097 7.521 1.00 97.56 78 PHE A N 1
ATOM 595 C CA . PHE A 1 78 ? -0.523 6.657 8.711 1.00 97.56 78 PHE A CA 1
ATOM 596 C C . PHE A 1 78 ? -1.555 6.843 9.822 1.00 97.56 78 PHE A C 1
ATOM 598 O O . PHE A 1 78 ? -2.585 7.484 9.601 1.00 97.56 78 PHE A O 1
ATOM 605 N N . GLY A 1 79 ? -1.286 6.300 11.011 1.00 97.19 79 GLY A N 1
ATOM 606 C CA . GLY A 1 79 ? -2.139 6.501 12.185 1.00 97.19 79 GLY A CA 1
ATOM 607 C C . GLY A 1 79 ? -3.543 5.898 12.081 1.00 97.19 79 GLY A C 1
ATOM 608 O O . GLY A 1 79 ? -4.460 6.378 12.742 1.00 97.19 79 GLY A O 1
ATOM 609 N N . CYS A 1 80 ? -3.752 4.907 11.216 1.00 97.88 80 CYS A N 1
ATOM 610 C CA . CYS A 1 80 ? -5.062 4.301 10.972 1.00 97.88 80 CYS A CA 1
ATOM 611 C C . CYS A 1 80 ? -5.305 3.082 11.875 1.00 97.88 80 CYS A C 1
ATOM 613 O O . CYS A 1 80 ? -4.370 2.390 12.279 1.00 97.88 80 CYS A O 1
ATOM 615 N N . GLN A 1 81 ? -6.566 2.786 12.176 1.00 98.00 81 GLN A N 1
ATOM 616 C CA . GLN A 1 81 ? -6.962 1.638 12.989 1.00 98.00 81 GLN A CA 1
ATOM 617 C C . GLN A 1 81 ? -8.122 0.869 12.354 1.00 98.00 81 GLN A C 1
ATOM 619 O O . GLN A 1 81 ? -8.894 1.443 11.594 1.00 98.00 81 GLN A O 1
ATOM 624 N N . GLN A 1 82 ? -8.262 -0.422 12.674 1.00 98.38 82 GLN A N 1
ATOM 625 C CA . GLN A 1 82 ? -9.354 -1.267 12.159 1.00 98.38 82 GLN A CA 1
ATOM 626 C C . GLN A 1 82 ? -9.424 -1.207 10.626 1.00 98.38 82 GLN A C 1
ATOM 628 O O . GLN A 1 82 ? -10.432 -0.816 10.033 1.00 98.38 82 GLN A O 1
ATOM 633 N N . VAL A 1 83 ? -8.298 -1.533 9.993 1.00 98.69 83 VAL A N 1
ATOM 634 C CA . VAL A 1 83 ? -8.129 -1.460 8.540 1.00 98.69 83 VAL A CA 1
ATOM 635 C C . VAL A 1 83 ? -8.267 -2.856 7.949 1.00 98.69 83 VAL A C 1
ATOM 637 O O . VAL A 1 83 ? -7.575 -3.779 8.373 1.00 98.69 83 VAL A O 1
ATOM 640 N N . THR A 1 84 ? -9.107 -3.006 6.931 1.00 98.56 84 THR A N 1
ATOM 641 C CA . THR A 1 84 ? -9.202 -4.221 6.118 1.00 98.56 84 THR A CA 1
ATOM 642 C C . THR A 1 84 ? -8.842 -3.896 4.677 1.00 98.56 84 THR A C 1
ATOM 644 O O . THR A 1 84 ? -9.503 -3.081 4.038 1.00 98.56 84 THR A O 1
ATOM 647 N N . ILE A 1 85 ? -7.803 -4.553 4.164 1.00 98.50 85 ILE A N 1
ATOM 648 C CA . ILE A 1 85 ? -7.424 -4.525 2.751 1.00 98.50 85 ILE A CA 1
ATOM 649 C C . ILE A 1 85 ? -7.615 -5.932 2.199 1.00 98.50 85 ILE A C 1
ATOM 651 O O . ILE A 1 85 ? -6.945 -6.865 2.650 1.00 98.50 85 ILE A O 1
ATOM 655 N N . ARG A 1 86 ? -8.538 -6.090 1.249 1.00 98.38 86 ARG A N 1
ATOM 656 C CA . ARG A 1 86 ? -8.979 -7.410 0.790 1.00 98.38 86 ARG A CA 1
ATOM 657 C C . ARG A 1 86 ? -9.162 -7.492 -0.715 1.00 98.38 86 ARG A C 1
ATOM 659 O O . ARG A 1 86 ? -9.806 -6.634 -1.305 1.00 98.38 86 ARG A O 1
ATOM 666 N N . ASN A 1 87 ? -8.709 -8.587 -1.323 1.00 97.81 87 ASN A N 1
ATOM 667 C CA . ASN A 1 87 ? -8.909 -8.834 -2.756 1.00 97.81 87 ASN A CA 1
ATOM 668 C C . ASN A 1 87 ? -8.384 -7.675 -3.628 1.00 97.81 87 ASN A C 1
ATOM 670 O O . ASN A 1 87 ? -9.014 -7.274 -4.606 1.00 97.81 87 ASN A O 1
ATOM 674 N N . CYS A 1 88 ? -7.258 -7.086 -3.220 1.00 97.88 88 CYS A N 1
ATOM 675 C CA . CYS A 1 88 ? -6.615 -5.993 -3.940 1.00 97.88 88 CYS A CA 1
ATOM 676 C C . CYS A 1 88 ? -5.396 -6.498 -4.711 1.00 97.88 88 CYS A C 1
ATOM 678 O O . CYS A 1 88 ? -4.684 -7.394 -4.258 1.00 97.88 88 CYS A O 1
ATOM 680 N N . VAL A 1 89 ? -5.117 -5.881 -5.855 1.00 96.88 89 VAL A N 1
ATOM 681 C CA . VAL A 1 89 ? -3.921 -6.162 -6.654 1.00 96.88 89 VAL A CA 1
ATOM 682 C C . VAL A 1 89 ? -3.013 -4.947 -6.607 1.00 96.88 89 VAL A C 1
ATOM 684 O O . VAL A 1 89 ? -3.417 -3.864 -7.010 1.00 96.88 89 VAL A O 1
ATOM 687 N N . PHE A 1 90 ? -1.781 -5.125 -6.159 1.00 96.19 90 PHE A N 1
ATOM 688 C CA . PHE A 1 90 ? -0.726 -4.129 -6.261 1.00 96.19 90 PHE A CA 1
ATOM 689 C C . PHE A 1 90 ? 0.246 -4.596 -7.330 1.00 96.19 90 PHE A C 1
ATOM 691 O O . PHE A 1 90 ? 0.810 -5.683 -7.209 1.00 96.19 90 PHE A O 1
ATOM 698 N N . ARG A 1 91 ? 0.429 -3.819 -8.396 1.00 93.44 91 ARG A N 1
ATOM 699 C CA . ARG A 1 91 ? 1.244 -4.260 -9.530 1.00 93.44 91 ARG A CA 1
ATOM 700 C C . ARG A 1 91 ? 2.134 -3.174 -10.094 1.00 93.44 91 ARG A C 1
ATOM 702 O O . ARG A 1 91 ? 1.915 -1.986 -9.866 1.00 93.44 91 ARG A O 1
ATOM 709 N N . ASN A 1 92 ? 3.105 -3.616 -10.887 1.00 89.69 92 ASN A N 1
ATOM 710 C CA . ASN A 1 92 ? 4.000 -2.764 -11.661 1.00 89.69 92 ASN A CA 1
ATOM 711 C C . ASN A 1 92 ? 4.853 -1.827 -10.795 1.00 89.69 92 ASN A C 1
ATOM 713 O O . ASN A 1 92 ? 5.258 -0.765 -11.263 1.00 89.69 92 ASN A O 1
ATOM 717 N N . TYR A 1 93 ? 5.164 -2.217 -9.554 1.00 86.69 93 TYR A N 1
ATOM 718 C CA . TYR A 1 93 ? 6.266 -1.592 -8.824 1.00 86.69 93 TYR A CA 1
ATOM 719 C C . TYR A 1 93 ? 7.578 -1.826 -9.585 1.00 86.69 93 TYR A C 1
ATOM 721 O O . TYR A 1 93 ? 7.829 -2.939 -10.064 1.00 86.69 93 TYR A O 1
ATOM 729 N N . ALA A 1 94 ? 8.399 -0.785 -9.680 1.00 78.38 94 ALA A N 1
ATOM 730 C CA . ALA A 1 94 ? 9.767 -0.847 -10.174 1.00 78.38 94 ALA A CA 1
ATOM 731 C C . ALA A 1 94 ? 10.598 0.206 -9.442 1.00 78.38 94 ALA A C 1
ATOM 733 O O . ALA A 1 94 ? 10.159 1.346 -9.324 1.00 78.38 94 ALA A O 1
ATOM 734 N N . PHE A 1 95 ? 11.784 -0.160 -8.973 1.00 74.94 95 PHE A N 1
ATOM 735 C CA . PHE A 1 95 ? 12.718 0.782 -8.375 1.00 74.94 95 PHE A CA 1
ATOM 736 C C . PHE A 1 95 ? 13.336 1.699 -9.441 1.00 74.94 95 PHE A C 1
ATOM 738 O O . PHE A 1 95 ? 13.673 1.247 -10.538 1.00 74.94 95 PHE A O 1
ATOM 745 N N . HIS A 1 96 ? 13.533 2.980 -9.112 1.00 71.69 96 HIS A N 1
ATOM 746 C CA . HIS A 1 96 ? 14.170 3.947 -10.013 1.00 71.69 96 HIS A CA 1
ATOM 747 C C . HIS A 1 96 ? 15.349 4.674 -9.349 1.00 71.69 96 HIS A C 1
ATOM 749 O O . HIS A 1 96 ? 15.159 5.716 -8.715 1.00 71.69 96 HIS A O 1
ATOM 755 N N . PRO A 1 97 ? 16.593 4.198 -9.540 1.00 64.44 97 PRO A N 1
ATOM 756 C CA . PRO A 1 97 ? 17.757 4.647 -8.768 1.00 64.44 97 PRO A CA 1
ATOM 757 C C . PRO A 1 97 ? 18.054 6.146 -8.854 1.00 64.44 97 PRO A C 1
ATOM 759 O O . PRO A 1 97 ? 18.624 6.706 -7.929 1.00 64.44 97 PRO A O 1
ATOM 762 N N . GLU A 1 98 ? 17.698 6.805 -9.958 1.00 65.88 98 GLU A N 1
ATOM 763 C CA . GLU A 1 98 ? 17.988 8.235 -10.149 1.00 65.88 98 GLU A CA 1
ATOM 764 C C . GLU A 1 98 ? 16.976 9.160 -9.456 1.00 65.88 98 GLU A C 1
ATOM 766 O O . GLU A 1 98 ? 17.208 10.363 -9.363 1.00 65.88 98 GLU A O 1
ATOM 771 N N . VAL A 1 99 ? 15.849 8.610 -8.993 1.00 65.81 99 VAL A N 1
ATOM 772 C CA . VAL A 1 99 ? 14.754 9.373 -8.373 1.00 65.81 99 VAL A CA 1
ATOM 773 C C . VAL A 1 99 ? 14.600 9.020 -6.892 1.00 65.81 99 VAL A C 1
ATOM 775 O O . VAL A 1 99 ? 14.203 9.868 -6.094 1.00 65.81 99 VAL A O 1
ATOM 778 N N . VAL A 1 100 ? 14.975 7.801 -6.493 1.00 63.06 100 VAL A N 1
ATOM 779 C CA . VAL A 1 100 ? 15.000 7.405 -5.082 1.00 63.06 100 VAL A CA 1
ATOM 780 C C . VAL A 1 100 ? 16.185 8.064 -4.373 1.00 63.06 100 VAL A C 1
ATOM 782 O O . VAL A 1 100 ? 17.340 7.688 -4.559 1.00 63.06 100 VAL A O 1
ATOM 785 N N . THR A 1 101 ? 15.895 9.073 -3.552 1.00 60.88 101 THR A N 1
ATOM 786 C CA . THR A 1 101 ? 16.902 9.733 -2.705 1.00 60.88 101 THR A CA 1
ATOM 787 C C . THR A 1 101 ? 17.324 8.842 -1.530 1.00 60.88 101 THR A C 1
ATOM 789 O O . THR A 1 101 ? 16.563 7.979 -1.099 1.00 60.88 101 THR A O 1
ATOM 792 N N . GLU A 1 102 ? 18.518 9.084 -0.972 1.00 55.75 102 GLU A N 1
ATOM 793 C CA . GLU A 1 102 ? 19.139 8.322 0.135 1.00 55.75 102 GLU A CA 1
ATOM 794 C C . GLU A 1 102 ? 18.203 8.050 1.331 1.00 55.75 102 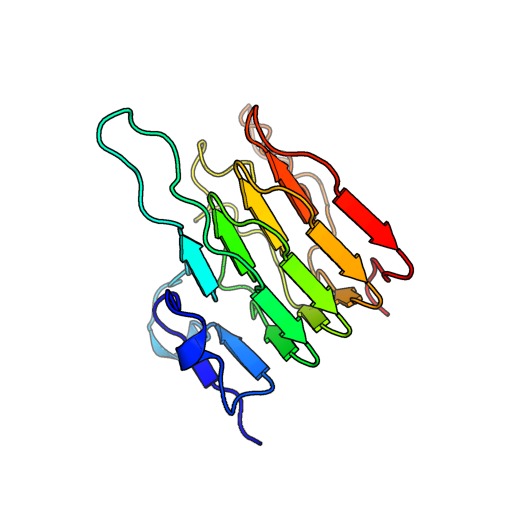GLU A C 1
ATOM 796 O O . GLU A 1 102 ? 18.339 7.038 2.011 1.00 55.75 102 GLU A O 1
ATOM 801 N N . ASN A 1 103 ? 17.213 8.917 1.560 1.00 58.28 103 ASN A N 1
ATOM 802 C CA . ASN A 1 103 ? 16.297 8.820 2.694 1.00 58.28 103 ASN A CA 1
ATOM 803 C C . ASN A 1 103 ? 14.991 8.067 2.400 1.00 58.28 103 ASN A C 1
ATOM 805 O O . ASN A 1 103 ? 14.225 7.827 3.331 1.00 58.28 103 ASN A O 1
ATOM 809 N N . ASN A 1 104 ? 14.714 7.679 1.151 1.00 67.81 104 ASN A N 1
ATOM 810 C CA . ASN A 1 104 ? 13.492 6.951 0.795 1.00 67.81 104 ASN A CA 1
ATOM 811 C C . ASN A 1 104 ? 13.749 5.442 0.704 1.00 67.81 104 ASN A C 1
ATOM 813 O O . ASN A 1 104 ? 13.521 4.789 -0.311 1.00 67.81 104 ASN A O 1
ATOM 817 N N . ILE A 1 105 ? 14.285 4.875 1.786 1.00 69.25 105 ILE A N 1
ATOM 818 C CA . ILE A 1 105 ? 14.672 3.463 1.821 1.00 69.25 105 ILE A CA 1
ATOM 819 C C . ILE A 1 105 ? 13.490 2.514 1.990 1.00 69.25 105 ILE A C 1
ATOM 821 O O . ILE A 1 105 ? 13.710 1.313 1.891 1.00 69.25 105 ILE A O 1
ATOM 825 N N . ASN A 1 106 ? 12.279 2.987 2.291 1.00 74.88 106 ASN A N 1
ATOM 826 C CA . ASN A 1 106 ? 11.150 2.167 2.749 1.00 74.88 106 ASN A CA 1
ATOM 827 C C . ASN A 1 106 ? 10.038 1.971 1.704 1.00 74.88 106 ASN A C 1
ATOM 829 O O . ASN A 1 106 ? 8.969 1.456 2.045 1.00 74.88 106 ASN A O 1
ATOM 833 N N . GLU A 1 107 ? 10.310 2.305 0.440 1.00 82.44 107 GLU A N 1
ATOM 834 C CA . GLU A 1 107 ? 9.407 2.067 -0.690 1.00 82.44 107 GLU A CA 1
ATOM 835 C C . GLU A 1 107 ? 8.821 0.664 -0.688 1.00 82.44 107 GLU A C 1
ATOM 837 O O . GLU A 1 107 ? 9.510 -0.324 -0.404 1.00 82.44 107 GLU A O 1
ATOM 842 N N . SER A 1 108 ? 7.520 0.602 -0.957 1.00 88.06 108 SER A N 1
ATOM 843 C CA . SER A 1 108 ? 6.746 -0.632 -0.957 1.00 88.06 108 SER A CA 1
ATOM 844 C C . SER A 1 108 ? 5.396 -0.429 -1.627 1.00 88.06 108 SER A C 1
ATOM 846 O O . SER A 1 108 ? 4.829 0.661 -1.604 1.00 88.06 108 SER A O 1
ATOM 848 N N . ALA A 1 109 ? 4.826 -1.498 -2.175 1.00 92.38 109 ALA A N 1
ATOM 849 C CA . ALA A 1 109 ? 3.466 -1.448 -2.705 1.00 92.38 109 ALA A CA 1
ATOM 850 C C . ALA A 1 109 ? 2.438 -1.011 -1.641 1.00 92.38 109 ALA A C 1
ATOM 852 O O . ALA A 1 109 ? 1.534 -0.229 -1.940 1.00 92.38 109 ALA A O 1
ATOM 853 N N . LEU A 1 110 ? 2.605 -1.475 -0.401 1.00 95.62 110 LEU A N 1
ATOM 854 C CA . LEU A 1 110 ? 1.742 -1.154 0.725 1.00 95.62 110 LEU A CA 1
ATOM 855 C C . LEU A 1 110 ? 2.569 -0.779 1.963 1.00 95.62 110 LEU A C 1
ATOM 857 O O . LEU A 1 110 ? 3.365 -1.581 2.450 1.00 95.62 110 LEU A O 1
ATOM 861 N N . TYR A 1 111 ? 2.341 0.416 2.501 1.00 96.12 111 TYR A N 1
ATOM 862 C CA . TYR A 1 111 ? 3.097 0.966 3.624 1.00 96.12 111 TYR A CA 1
ATOM 863 C C . TYR A 1 111 ? 2.187 1.369 4.785 1.00 96.12 111 TYR A C 1
ATOM 865 O O . TYR A 1 111 ? 1.193 2.074 4.600 1.00 96.12 111 TYR A O 1
ATOM 873 N N . PHE A 1 112 ? 2.572 0.972 5.996 1.00 97.75 112 PHE A N 1
ATOM 874 C CA . PHE A 1 112 ? 1.903 1.347 7.236 1.00 97.75 112 PHE A CA 1
ATOM 875 C C . PHE A 1 112 ? 2.871 1.999 8.208 1.00 97.75 112 PHE A C 1
ATOM 877 O O . PHE A 1 112 ? 3.960 1.478 8.451 1.00 97.75 112 PHE A O 1
ATOM 884 N N . ASN A 1 113 ? 2.422 3.074 8.848 1.00 96.62 113 ASN A N 1
ATOM 885 C CA . ASN A 1 113 ? 3.145 3.705 9.942 1.00 96.62 113 ASN A CA 1
ATOM 886 C C . ASN A 1 113 ? 2.188 4.057 11.086 1.00 96.62 113 ASN A C 1
ATOM 888 O O . ASN A 1 113 ? 1.162 4.704 10.869 1.00 96.62 113 ASN A O 1
ATOM 892 N N . GLU A 1 114 ? 2.506 3.587 12.291 1.00 96.81 114 GLU A N 1
ATOM 893 C CA . GLU A 1 114 ? 1.691 3.760 13.504 1.00 96.81 114 GLU A CA 1
ATOM 894 C C . GLU A 1 114 ? 0.222 3.312 13.325 1.00 96.81 114 GLU A C 1
ATOM 896 O O . GLU A 1 114 ? -0.708 3.972 13.786 1.00 96.81 114 GLU A O 1
ATOM 901 N N . CYS A 1 115 ? -0.000 2.186 12.635 1.00 98.00 115 CYS A N 1
ATOM 902 C CA . CYS A 1 115 ? -1.337 1.638 12.365 1.00 98.00 115 CYS A CA 1
ATOM 903 C C . CYS A 1 115 ? -1.645 0.400 13.219 1.00 98.00 115 CYS A C 1
ATOM 905 O O . CYS A 1 115 ? -0.757 -0.406 13.488 1.00 98.00 115 CYS A O 1
ATOM 907 N N . GLN A 1 116 ? -2.901 0.196 13.627 1.00 98.00 116 GLN A N 1
ATOM 908 C CA . GLN A 1 116 ? -3.266 -0.931 14.503 1.00 98.00 116 GLN A CA 1
ATOM 909 C C . GLN A 1 116 ? -4.486 -1.704 14.012 1.00 98.00 116 GLN A C 1
ATOM 911 O O . GLN A 1 116 ? -5.381 -1.132 13.399 1.00 98.00 116 GLN A O 1
ATOM 916 N N . GLN A 1 117 ? -4.560 -2.996 14.346 1.00 98.44 117 GLN A N 1
ATOM 917 C CA . GLN A 1 117 ? -5.696 -3.863 13.990 1.00 98.44 117 GLN A CA 1
ATOM 918 C C . GLN A 1 117 ? -5.921 -3.872 12.472 1.00 98.44 117 GLN A C 1
ATOM 920 O O . GLN A 1 117 ? -6.949 -3.427 11.961 1.00 98.44 117 GLN A O 1
ATOM 925 N N . VAL A 1 118 ? -4.902 -4.328 11.751 1.00 98.75 118 VAL A N 1
ATOM 926 C CA . VAL A 1 118 ? -4.870 -4.311 10.288 1.00 98.75 118 VAL A CA 1
ATOM 927 C C . VAL A 1 118 ? -4.975 -5.736 9.763 1.00 98.75 118 VAL A C 1
ATOM 929 O O . VAL A 1 118 ? -4.220 -6.612 10.182 1.00 98.75 118 VAL A O 1
ATOM 932 N N . THR A 1 119 ? -5.871 -5.967 8.809 1.00 98.81 119 THR A N 1
ATOM 933 C CA . THR A 1 119 ? -5.976 -7.226 8.067 1.00 98.81 119 THR A CA 1
ATOM 934 C C . THR A 1 119 ? -5.652 -6.991 6.598 1.00 98.81 119 THR A C 1
ATOM 936 O O . THR A 1 119 ? -6.246 -6.125 5.961 1.00 98.81 119 THR A O 1
ATOM 939 N N . ILE A 1 120 ? -4.716 -7.776 6.063 1.00 98.69 120 ILE A N 1
ATOM 940 C CA . ILE A 1 120 ? -4.333 -7.792 4.648 1.00 98.69 120 ILE A CA 1
ATOM 941 C C . ILE A 1 120 ? -4.569 -9.206 4.139 1.00 98.69 120 ILE A C 1
ATOM 943 O O . ILE A 1 120 ? -3.875 -10.144 4.557 1.00 98.69 120 ILE A O 1
ATOM 947 N N . GLU A 1 121 ? -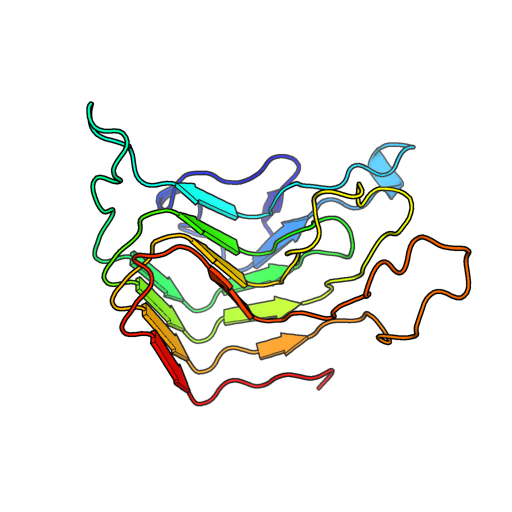5.551 -9.376 3.260 1.00 98.56 121 GLU A N 1
ATOM 948 C C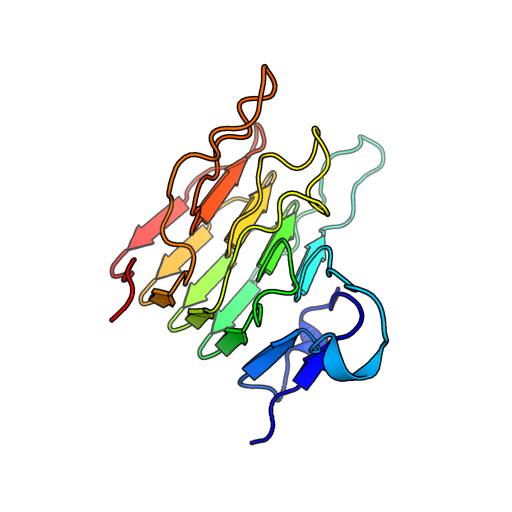A . GLU A 1 121 ? -5.960 -10.709 2.839 1.00 98.56 121 GLU A CA 1
ATOM 949 C C . GLU A 1 121 ? -6.357 -10.859 1.378 1.00 98.56 121 GLU A C 1
ATOM 951 O O . GLU A 1 121 ? -7.023 -10.012 0.789 1.00 98.56 121 GLU A O 1
ATOM 956 N N . SER A 1 122 ? -6.027 -12.018 0.807 1.00 98.31 122 SER A N 1
ATOM 957 C CA . SER A 1 122 ? -6.369 -12.339 -0.586 1.00 98.31 122 SER A CA 1
ATOM 958 C C . SER A 1 122 ? -5.861 -11.285 -1.578 1.00 98.31 122 SER A C 1
ATOM 960 O O . SER A 1 122 ? -6.471 -11.074 -2.619 1.00 98.31 122 SER A O 1
ATOM 962 N N . CYS A 1 123 ? -4.775 -10.588 -1.240 1.00 98.19 123 CYS A N 1
ATOM 963 C CA . CYS A 1 123 ? -4.157 -9.587 -2.095 1.00 98.19 123 CYS A CA 1
ATOM 964 C C . CYS A 1 123 ? -3.057 -10.209 -2.955 1.00 98.19 123 CYS A C 1
ATOM 966 O O . CYS A 1 123 ? -2.406 -11.179 -2.559 1.00 98.19 123 CYS A O 1
ATOM 968 N N . HIS A 1 124 ? -2.811 -9.605 -4.113 1.00 96.69 124 HIS A N 1
ATOM 969 C CA . HIS A 1 124 ? -1.769 -10.018 -5.050 1.00 96.69 124 HIS A CA 1
ATOM 970 C C . HIS A 1 124 ? -0.760 -8.893 -5.222 1.00 96.69 124 HIS A C 1
ATOM 972 O O . HIS A 1 124 ? -1.129 -7.779 -5.580 1.00 96.69 124 HIS A O 1
ATOM 978 N N . PHE A 1 125 ? 0.509 -9.185 -4.967 1.00 94.50 125 PHE A N 1
ATOM 979 C CA . PHE A 1 125 ? 1.617 -8.258 -5.139 1.00 94.50 125 PHE A CA 1
ATOM 980 C C . PHE A 1 125 ? 2.487 -8.720 -6.310 1.00 94.50 125 PHE A C 1
ATOM 982 O O . PHE A 1 125 ? 3.166 -9.746 -6.219 1.00 94.50 125 PHE A O 1
ATOM 989 N N . ILE A 1 126 ? 2.437 -7.963 -7.405 1.00 92.00 126 ILE A N 1
ATOM 990 C CA . ILE A 1 126 ? 3.099 -8.240 -8.684 1.00 92.00 126 ILE A CA 1
ATOM 991 C C . ILE A 1 126 ? 4.128 -7.142 -8.935 1.00 92.00 126 ILE A C 1
ATOM 993 O O . ILE A 1 126 ? 3.890 -6.172 -9.664 1.00 92.00 126 ILE A O 1
ATOM 997 N N . ASN A 1 127 ? 5.288 -7.277 -8.315 1.00 83.06 127 ASN A N 1
ATOM 998 C CA . ASN A 1 127 ? 6.371 -6.345 -8.565 1.00 83.06 127 ASN A CA 1
ATOM 999 C C . ASN A 1 127 ? 7.167 -6.800 -9.794 1.00 83.06 127 ASN A C 1
ATOM 1001 O O . ASN A 1 127 ? 7.494 -7.978 -9.922 1.00 83.06 127 ASN A O 1
ATOM 1005 N N . LEU A 1 128 ? 7.462 -5.870 -10.705 1.00 73.31 128 LEU A N 1
ATOM 1006 C CA . LEU A 1 128 ? 8.166 -6.157 -11.965 1.00 73.31 128 LEU A CA 1
ATOM 1007 C C . LEU A 1 128 ? 9.674 -5.930 -11.872 1.00 73.31 128 LEU A C 1
ATOM 1009 O O . LEU A 1 128 ? 10.397 -6.081 -12.857 1.00 73.31 128 LEU A O 1
ATOM 1013 N N . ASP A 1 129 ? 10.130 -5.531 -10.696 1.00 70.31 129 ASP A N 1
ATOM 1014 C CA . ASP A 1 129 ? 11.528 -5.343 -10.401 1.00 70.31 129 ASP A CA 1
ATOM 1015 C C . ASP A 1 129 ? 12.244 -6.703 -10.267 1.00 70.31 129 ASP A C 1
ATOM 1017 O O . ASP A 1 129 ? 11.819 -7.519 -9.440 1.00 70.31 129 ASP A O 1
ATOM 1021 N N . PRO A 1 130 ? 13.314 -6.971 -11.044 1.00 62.25 130 PRO A N 1
ATOM 1022 C CA . PRO A 1 130 ? 14.052 -8.229 -10.962 1.00 62.25 130 PRO A CA 1
ATOM 1023 C C . PRO A 1 130 ? 14.803 -8.411 -9.629 1.00 62.25 130 PRO A C 1
ATOM 1025 O O . PRO A 1 130 ? 15.256 -9.517 -9.344 1.00 62.25 130 PRO A O 1
ATOM 1028 N N . GLY A 1 131 ? 14.922 -7.367 -8.795 1.00 58.28 131 GLY A N 1
ATOM 1029 C CA . GLY A 1 131 ? 15.594 -7.434 -7.493 1.00 58.28 131 GLY A CA 1
ATOM 1030 C C . GLY A 1 131 ? 17.110 -7.630 -7.589 1.00 58.28 131 GLY A C 1
ATOM 1031 O O . GLY A 1 131 ? 17.735 -8.066 -6.622 1.00 58.28 131 GLY A O 1
ATOM 1032 N N . GLU A 1 132 ? 17.704 -7.351 -8.751 1.00 55.91 132 GLU A N 1
ATOM 1033 C CA . GLU A 1 132 ? 19.147 -7.452 -8.955 1.00 55.91 132 GLU A CA 1
ATOM 1034 C C . GLU A 1 132 ? 19.877 -6.341 -8.196 1.00 55.91 132 GLU A C 1
ATOM 1036 O O . GLU A 1 132 ? 19.477 -5.182 -8.223 1.00 55.91 132 GLU A O 1
ATOM 1041 N N . ALA A 1 133 ? 20.975 -6.678 -7.518 1.00 54.38 133 ALA A N 1
ATOM 1042 C CA . ALA A 1 133 ? 21.766 -5.683 -6.808 1.00 54.38 133 ALA A CA 1
ATOM 1043 C C . ALA A 1 133 ? 22.385 -4.675 -7.792 1.00 54.38 133 ALA A C 1
ATOM 1045 O O . ALA A 1 133 ? 23.073 -5.049 -8.746 1.00 54.38 133 ALA A O 1
ATOM 1046 N N . ILE A 1 134 ? 22.193 -3.381 -7.536 1.00 56.22 134 ILE A N 1
ATOM 1047 C CA . ILE A 1 134 ? 22.822 -2.324 -8.329 1.00 56.22 134 ILE A CA 1
ATOM 1048 C C . ILE A 1 134 ? 24.318 -2.277 -7.997 1.00 56.22 134 ILE A C 1
ATOM 1050 O O . ILE A 1 134 ? 24.726 -1.831 -6.929 1.00 56.22 134 ILE A O 1
ATOM 1054 N N . ASN A 1 135 ? 25.159 -2.691 -8.947 1.00 54.09 135 ASN A N 1
ATOM 1055 C CA . ASN A 1 135 ? 26.622 -2.636 -8.846 1.00 54.09 135 ASN A CA 1
ATOM 1056 C C . ASN A 1 135 ? 27.174 -1.209 -9.085 1.00 54.09 135 ASN A C 1
ATOM 1058 O O . ASN A 1 135 ? 27.959 -0.993 -10.011 1.00 54.09 135 ASN A O 1
ATOM 1062 N N . LYS A 1 136 ? 26.766 -0.204 -8.295 1.00 52.00 136 LYS A N 1
ATOM 1063 C CA . LYS A 1 136 ? 27.316 1.167 -8.376 1.00 52.00 136 LYS A CA 1
ATOM 1064 C C . LYS A 1 136 ? 27.695 1.734 -6.999 1.00 52.00 136 LYS A C 1
ATOM 1066 O O . LYS A 1 136 ? 26.875 2.355 -6.340 1.00 52.00 136 LYS A O 1
ATOM 1071 N N . GLY A 1 137 ? 28.985 1.641 -6.653 1.00 51.09 137 GLY A N 1
ATOM 1072 C CA . GLY A 1 137 ? 29.639 2.461 -5.616 1.00 51.09 137 GLY A CA 1
ATOM 1073 C C . GLY A 1 137 ? 29.174 2.245 -4.166 1.00 51.09 137 GLY A C 1
ATOM 1074 O O . GLY A 1 137 ? 28.308 1.429 -3.891 1.00 51.09 137 GLY A O 1
ATOM 1075 N N . ALA A 1 138 ? 29.779 2.988 -3.227 1.00 41.72 138 ALA A N 1
ATOM 1076 C CA . ALA A 1 138 ? 29.624 2.847 -1.767 1.00 41.72 138 ALA A CA 1
ATOM 1077 C C . ALA A 1 138 ? 28.225 3.189 -1.200 1.00 41.72 138 ALA A C 1
ATOM 1079 O O . ALA A 1 138 ? 28.043 3.206 0.015 1.00 41.72 138 ALA A O 1
ATOM 1080 N N . TYR A 1 139 ? 27.246 3.450 -2.064 1.00 49.41 139 TYR A N 1
ATOM 1081 C CA . TYR A 1 139 ? 25.848 3.616 -1.694 1.00 49.41 139 TYR A CA 1
ATOM 1082 C C . TYR A 1 139 ? 25.111 2.322 -2.034 1.00 49.41 139 TYR A C 1
ATOM 1084 O O . TYR A 1 139 ? 24.513 2.189 -3.099 1.00 49.41 139 TYR A O 1
ATOM 1092 N N . GLU A 1 140 ? 25.180 1.350 -1.120 1.00 48.19 140 GLU A N 1
ATOM 1093 C CA . GLU A 1 140 ? 24.353 0.141 -1.150 1.00 48.19 140 GLU A CA 1
ATOM 1094 C C . GLU A 1 140 ? 22.876 0.519 -0.933 1.00 48.19 140 GLU A C 1
ATOM 1096 O O . GLU A 1 140 ? 22.302 0.312 0.138 1.00 48.19 140 GLU A O 1
ATOM 1101 N N . ALA A 1 141 ? 22.230 1.088 -1.950 1.00 46.97 141 ALA A N 1
ATOM 1102 C CA . ALA A 1 141 ? 20.780 1.136 -1.994 1.00 46.97 141 ALA A CA 1
ATOM 1103 C C . ALA A 1 141 ? 20.310 -0.309 -2.162 1.00 46.97 141 ALA A C 1
ATOM 1105 O O . ALA A 1 141 ? 20.345 -0.878 -3.254 1.00 46.97 141 ALA A O 1
ATOM 1106 N N . ARG A 1 142 ? 19.928 -0.942 -1.051 1.00 53.88 142 ARG A N 1
ATOM 1107 C CA . ARG A 1 142 ? 19.261 -2.239 -1.083 1.00 53.88 142 ARG A CA 1
ATOM 1108 C C . ARG A 1 142 ? 17.952 -2.033 -1.839 1.00 53.88 142 ARG A C 1
ATOM 1110 O O . ARG A 1 142 ? 16.978 -1.551 -1.266 1.00 53.88 142 ARG A O 1
ATOM 1117 N N . GLN A 1 143 ? 17.959 -2.365 -3.126 1.00 60.38 143 GLN A N 1
ATOM 1118 C CA . GLN A 1 143 ? 16.772 -2.506 -3.954 1.00 60.38 143 GLN A CA 1
ATOM 1119 C C . GLN A 1 143 ? 15.945 -3.629 -3.347 1.00 60.38 143 GLN A C 1
ATOM 1121 O O . GLN A 1 143 ? 16.175 -4.816 -3.567 1.00 60.38 143 GLN A O 1
ATOM 1126 N N . LEU A 1 144 ? 15.048 -3.243 -2.452 1.00 62.84 144 LEU A N 1
ATOM 1127 C CA . LEU A 1 144 ? 14.201 -4.172 -1.743 1.00 62.84 144 LEU A CA 1
ATOM 1128 C C . LEU A 1 144 ? 12.856 -4.103 -2.431 1.00 62.84 144 LEU A C 1
ATOM 1130 O O . LEU A 1 144 ? 12.145 -3.106 -2.350 1.00 62.84 144 LEU A O 1
ATOM 1134 N N . ASN A 1 145 ? 12.546 -5.184 -3.135 1.00 74.81 145 ASN A N 1
ATOM 1135 C CA . ASN A 1 145 ? 11.306 -5.392 -3.855 1.00 74.81 145 ASN A CA 1
ATOM 1136 C C . ASN A 1 145 ? 10.132 -5.592 -2.872 1.00 74.81 145 ASN A C 1
ATOM 1138 O O . ASN A 1 145 ? 9.527 -6.663 -2.800 1.00 74.81 145 ASN A O 1
ATOM 1142 N N . ARG A 1 146 ? 9.883 -4.600 -2.009 1.00 83.31 146 ARG A N 1
ATOM 1143 C CA . ARG A 1 146 ? 8.999 -4.742 -0.854 1.00 83.31 146 ARG A CA 1
ATOM 1144 C C . ARG A 1 146 ? 7.549 -4.680 -1.291 1.00 83.31 146 ARG A C 1
ATOM 1146 O O . ARG A 1 146 ? 7.083 -3.723 -1.903 1.00 83.31 146 ARG A O 1
ATOM 1153 N N . CYS A 1 147 ? 6.806 -5.693 -0.887 1.00 90.12 147 CYS A N 1
ATOM 1154 C CA . CYS A 1 147 ? 5.366 -5.714 -1.074 1.00 90.12 147 CYS A CA 1
ATOM 1155 C C . CYS A 1 147 ? 4.664 -4.972 0.067 1.00 90.12 147 CYS A C 1
ATOM 1157 O O . CYS A 1 147 ? 3.806 -4.130 -0.177 1.00 90.12 147 CYS A O 1
ATOM 1159 N N . ILE A 1 148 ? 5.055 -5.257 1.312 1.00 93.75 148 ILE A N 1
ATOM 1160 C CA . ILE A 1 148 ? 4.435 -4.694 2.511 1.00 93.75 148 ILE A CA 1
ATOM 1161 C C . ILE A 1 148 ? 5.532 -4.212 3.459 1.00 93.75 148 ILE A C 1
ATOM 1163 O O . ILE A 1 148 ? 6.431 -4.982 3.798 1.00 93.75 148 ILE A O 1
ATOM 1167 N N . THR A 1 149 ? 5.419 -2.972 3.923 1.00 93.56 149 THR A N 1
ATOM 1168 C CA . THR A 1 149 ? 6.265 -2.395 4.971 1.00 93.56 149 THR A CA 1
ATOM 1169 C C . THR A 1 149 ? 5.394 -1.965 6.149 1.00 93.56 149 THR A C 1
ATOM 1171 O O . THR A 1 149 ? 4.370 -1.306 5.966 1.00 93.56 149 THR A O 1
ATOM 1174 N N . ILE A 1 150 ? 5.799 -2.341 7.364 1.00 96.00 150 ILE A N 1
ATOM 1175 C CA . ILE A 1 150 ? 5.122 -1.982 8.616 1.00 96.00 150 ILE A CA 1
ATOM 1176 C C . ILE A 1 150 ? 6.153 -1.332 9.537 1.00 96.00 150 ILE A C 1
ATOM 1178 O O . ILE A 1 150 ? 7.120 -1.975 9.939 1.00 96.00 150 ILE A O 1
ATOM 1182 N N . GLU A 1 151 ? 5.937 -0.064 9.871 1.00 93.50 151 GLU A N 1
ATOM 1183 C CA . GLU A 1 151 ? 6.833 0.755 10.691 1.00 93.50 151 GLU A CA 1
ATOM 1184 C C . GLU A 1 151 ? 6.066 1.502 11.794 1.00 93.50 151 GLU A C 1
ATOM 1186 O O . GLU A 1 151 ? 4.835 1.488 11.849 1.00 93.50 151 GLU A O 1
ATOM 1191 N N . GLY A 1 152 ? 6.799 2.181 12.677 1.00 89.56 152 GLY A N 1
ATOM 1192 C CA . GLY A 1 152 ? 6.246 2.984 13.769 1.00 89.56 152 GLY A CA 1
ATOM 1193 C C . GLY A 1 152 ? 6.075 2.195 15.067 1.00 89.56 152 GLY A C 1
ATOM 1194 O O . GLY A 1 152 ? 5.611 1.056 15.074 1.00 89.56 152 GLY A O 1
ATOM 1195 N N . TYR A 1 153 ? 6.442 2.819 16.188 1.00 88.19 153 TYR A N 1
ATOM 1196 C CA . TYR A 1 153 ? 6.501 2.166 17.504 1.00 88.19 153 TYR A CA 1
ATOM 1197 C C . TYR A 1 153 ? 5.154 1.633 17.998 1.00 88.19 153 TYR A C 1
ATOM 1199 O O . TYR A 1 153 ? 5.111 0.726 18.825 1.00 88.19 153 TYR A O 1
ATOM 1207 N N . THR A 1 154 ? 4.054 2.205 17.514 1.00 91.75 154 THR A N 1
ATOM 1208 C CA . THR A 1 154 ? 2.699 1.843 17.933 1.00 91.75 154 THR A CA 1
ATOM 1209 C C . THR A 1 154 ? 2.006 0.893 16.958 1.00 91.75 154 THR A C 1
ATOM 1211 O O . THR A 1 154 ? 0.867 0.499 17.224 1.00 91.75 154 THR A O 1
ATOM 1214 N N . SER A 1 155 ? 2.665 0.495 15.862 1.00 96.75 155 SER A N 1
ATOM 1215 C CA . SER A 1 155 ? 2.089 -0.442 14.898 1.00 96.75 155 SER A CA 1
ATOM 1216 C C . SER A 1 155 ? 1.928 -1.833 15.502 1.00 96.75 155 SER A C 1
ATOM 1218 O O . SER A 1 155 ? 2.888 -2.418 15.999 1.00 96.75 155 SER A O 1
ATOM 1220 N N . SER A 1 156 ? 0.710 -2.379 15.490 1.00 97.31 156 SER A N 1
ATOM 1221 C CA . SER A 1 156 ? 0.420 -3.645 16.178 1.00 97.31 156 SER A CA 1
ATOM 1222 C C . SER A 1 156 ? -0.815 -4.375 15.644 1.00 97.31 156 SER A C 1
ATOM 1224 O O . SER A 1 156 ? -1.691 -3.781 15.018 1.00 97.31 156 SER A O 1
ATOM 1226 N N . HIS A 1 157 ? -0.909 -5.677 15.941 1.00 97.88 157 HIS A N 1
ATOM 1227 C CA . HIS A 1 157 ? -2.058 -6.528 15.596 1.00 97.88 157 HIS A CA 1
ATOM 1228 C C . HIS A 1 157 ? -2.330 -6.601 14.083 1.00 97.88 157 HIS A C 1
ATOM 1230 O O . HIS A 1 157 ? -3.436 -6.329 13.619 1.00 97.88 157 HIS A O 1
ATOM 1236 N N . PHE A 1 158 ? -1.299 -6.964 13.317 1.00 98.56 158 PHE A N 1
ATOM 1237 C CA . PHE A 1 158 ? -1.409 -7.205 11.880 1.00 98.56 158 PHE A CA 1
ATOM 1238 C C . PHE A 1 158 ? -1.720 -8.676 11.603 1.00 98.56 158 PHE A C 1
ATOM 1240 O O . PHE A 1 158 ? -1.028 -9.566 12.092 1.00 98.56 158 PHE A O 1
ATOM 1247 N N . THR A 1 159 ? -2.729 -8.922 10.774 1.00 98.56 159 THR A N 1
ATOM 1248 C CA . THR A 1 159 ? -3.034 -10.237 10.205 1.00 98.56 159 THR A CA 1
ATOM 1249 C C . THR A 1 159 ? -2.777 -10.193 8.706 1.00 98.56 159 THR A C 1
ATOM 1251 O O . THR A 1 159 ? -3.443 -9.459 7.981 1.00 98.56 159 THR A O 1
ATOM 1254 N N . ILE A 1 160 ? -1.818 -10.987 8.230 1.00 98.44 160 ILE A N 1
ATOM 1255 C CA . ILE A 1 160 ? -1.456 -11.086 6.811 1.00 98.44 160 ILE A CA 1
ATOM 1256 C C . ILE A 1 160 ? -1.692 -12.530 6.384 1.00 98.44 160 ILE A C 1
ATOM 1258 O O . ILE A 1 160 ? -0.981 -13.427 6.835 1.00 98.44 160 ILE A O 1
ATOM 1262 N N . ARG A 1 161 ? -2.708 -12.778 5.553 1.00 98.25 161 ARG A N 1
ATOM 1263 C CA . ARG A 1 161 ? -3.125 -14.147 5.206 1.00 98.25 161 ARG A CA 1
ATOM 1264 C C . ARG A 1 161 ? -3.571 -14.282 3.759 1.00 98.25 161 ARG A C 1
ATOM 1266 O O . ARG A 1 161 ? -4.153 -13.365 3.201 1.00 98.25 161 ARG A O 1
ATOM 1273 N N . ASN A 1 162 ? -3.358 -15.457 3.172 1.00 98.00 162 ASN A N 1
ATOM 1274 C CA . ASN A 1 162 ? -3.843 -15.805 1.829 1.00 98.00 162 ASN A CA 1
ATOM 1275 C C . ASN A 1 162 ? -3.410 -14.818 0.728 1.00 98.00 162 ASN A C 1
ATOM 1277 O O . ASN A 1 162 ? -4.134 -14.635 -0.241 1.00 98.00 162 ASN A O 1
ATOM 1281 N N . ASN A 1 163 ? -2.264 -14.156 0.887 1.00 97.69 163 ASN A N 1
ATOM 1282 C CA . ASN A 1 163 ? -1.745 -13.225 -0.112 1.00 97.69 163 ASN A CA 1
ATOM 1283 C C . ASN A 1 163 ? -0.801 -13.949 -1.073 1.00 97.69 163 ASN A C 1
ATOM 1285 O O . ASN A 1 163 ? -0.101 -14.880 -0.669 1.00 97.69 163 ASN A O 1
ATOM 1289 N N . HIS A 1 164 ? -0.750 -13.483 -2.316 1.00 95.44 164 HIS A N 1
ATOM 1290 C CA . HIS A 1 164 ? 0.223 -13.928 -3.300 1.00 95.44 164 HIS A CA 1
ATOM 1291 C C . HIS A 1 164 ? 1.311 -12.866 -3.504 1.00 95.44 164 HIS A C 1
ATOM 1293 O O . HIS A 1 164 ? 1.005 -11.697 -3.747 1.00 95.44 164 HIS A O 1
ATOM 1299 N N . PHE A 1 165 ? 2.577 -13.279 -3.429 1.00 92.06 165 PHE A N 1
ATOM 1300 C CA . PHE A 1 165 ? 3.747 -12.429 -3.647 1.00 92.06 165 PHE A CA 1
ATOM 1301 C C . PHE A 1 165 ? 4.573 -13.017 -4.788 1.00 92.06 165 PHE A C 1
ATOM 1303 O O . PHE A 1 165 ? 5.270 -14.013 -4.597 1.00 92.06 165 PHE A O 1
ATOM 1310 N N . GLY A 1 166 ? 4.485 -12.427 -5.977 1.00 82.56 166 GLY A N 1
ATOM 1311 C CA . GLY A 1 166 ? 5.203 -12.936 -7.138 1.00 82.56 166 GLY A CA 1
ATOM 1312 C C . GLY A 1 166 ? 4.589 -12.524 -8.474 1.00 82.56 166 GLY A C 1
ATOM 1313 O O . GLY A 1 166 ? 3.509 -11.933 -8.513 1.00 82.56 166 GLY A O 1
ATOM 1314 N N . PRO A 1 167 ? 5.275 -12.850 -9.581 1.00 74.25 167 PRO A N 1
ATOM 1315 C CA . PRO A 1 167 ? 4.957 -12.352 -10.918 1.00 74.25 167 PRO A CA 1
ATOM 1316 C C . PRO A 1 167 ? 3.717 -12.988 -11.578 1.00 74.25 167 PRO A C 1
ATOM 1318 O O . PRO A 1 167 ? 3.360 -12.565 -12.676 1.00 74.25 167 PRO A O 1
ATOM 1321 N N . SER A 1 168 ? 3.079 -13.991 -10.959 1.00 61.75 168 SER A N 1
ATOM 1322 C CA . SER A 1 168 ? 1.981 -14.781 -11.549 1.00 61.75 168 SER A CA 1
ATOM 1323 C C . SER A 1 168 ? 0.711 -14.773 -10.725 1.00 61.75 168 SER A C 1
ATOM 1325 O O . SER A 1 168 ? 0.849 -14.894 -9.494 1.00 61.75 168 SER A O 1
#

InterPro domains:
  IPR011050 Pectin lyase fold/virulence factor [SSF51126] (55-167)
  IPR012334 Pectin lyase fold [G3DSA:2.160.20.10] (5-168)